Protein AF-A0A8H3WYE9-F1 (afdb_monomer_lite)

InterPro domains:
  IPR011009 Protein kinase-like domain superfamily [SSF56112] (72-132)

Secondary structure (DSSP, 8-state):
-HHHHHHHHHHHHHHHHHHHHHHHHHHHHHHHHHHHHHHHH---TT---B--GGGEEPPSS--EEEETTEEEEEEEETTEEEEEEE----TTHHHHHHHHHHHTTSTTSPPEEEEEEETTEEEEEEE------

Sequence (133 aa):
MDINNKSQNQEVDESLRNVEETFEKLGNRLDLVVQKVEITRHSDKGLLLQIKRNELNEPVKQDYHGSIHYPVTKKIYKGSYIACRPTKKSKFIEEELAILRKLGQSPYILQFYGLSNVDNHEVMIFDWLKMEL

Organism: Gigaspora margarita (NCBI:txid4874)

Foldseek 3Di:
DPPVVVVVVVVVVVVVVVVVVVVVVVVVVVVVVVVVVVLVPPPVVPDQLEDEPVQWAADPDWDWDDDPVWTFTWTAHPRAIKTWTFDDPDPCVSVVVSVQCVQLVDPPDWHWRGWYQDPNTITTITHDDDPDD

Radius of gyration: 25.67 Å; chains: 1; bounding box: 73×28×67 Å

Structure (mmCIF, N/CA/C/O backbone):
data_AF-A0A8H3WYE9-F1
#
_entry.id   AF-A0A8H3WYE9-F1
#
loop_
_atom_site.group_PDB
_atom_site.id
_atom_site.type_symbol
_atom_site.label_atom_id
_atom_site.label_alt_id
_atom_site.label_comp_id
_atom_site.label_asym_id
_a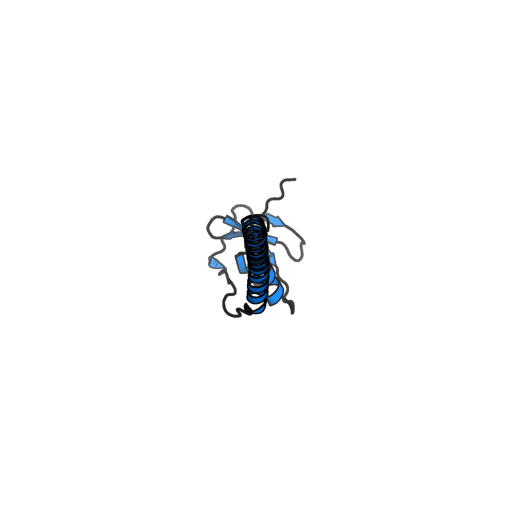tom_site.label_entity_id
_atom_site.label_seq_id
_atom_site.pdbx_PDB_ins_code
_atom_site.Cartn_x
_atom_site.Cartn_y
_atom_site.Cartn_z
_atom_site.occupancy
_atom_site.B_iso_or_equiv
_atom_site.auth_seq_id
_atom_site.auth_comp_id
_atom_site.auth_asym_id
_atom_site.auth_atom_id
_atom_site.pdbx_PDB_model_num
ATOM 1 N N . MET A 1 1 ? -56.491 8.612 44.613 1.00 53.09 1 MET A N 1
ATOM 2 C CA . MET A 1 1 ? -55.088 8.377 45.044 1.00 53.09 1 MET A CA 1
ATOM 3 C C . MET A 1 1 ? -54.144 8.308 43.832 1.00 53.09 1 MET A C 1
ATOM 5 O O . MET A 1 1 ? -53.005 7.886 43.956 1.00 53.09 1 MET A O 1
ATOM 9 N N . ASP A 1 2 ? -54.580 8.794 42.664 1.00 58.50 2 ASP A N 1
ATOM 10 C CA . ASP A 1 2 ? -54.048 8.360 41.361 1.00 58.50 2 ASP A CA 1
ATOM 11 C C . ASP A 1 2 ? -53.036 9.327 40.735 1.00 58.50 2 ASP A C 1
ATOM 13 O O . ASP A 1 2 ? -52.295 8.968 39.823 1.00 58.50 2 ASP A O 1
ATOM 17 N N . ILE A 1 3 ? -52.964 10.554 41.252 1.00 57.31 3 ILE A N 1
ATOM 18 C CA . ILE A 1 3 ? -52.062 11.599 40.747 1.00 57.31 3 ILE A CA 1
ATOM 19 C C . ILE A 1 3 ? -50.604 11.286 41.128 1.00 57.31 3 ILE A C 1
ATOM 21 O O . ILE A 1 3 ? -49.693 11.539 40.344 1.00 57.31 3 ILE A O 1
ATOM 25 N N . ASN A 1 4 ? -50.387 10.656 42.290 1.00 57.97 4 ASN A N 1
ATOM 26 C CA . ASN A 1 4 ? -49.051 10.340 42.799 1.00 57.97 4 ASN A CA 1
ATOM 27 C C . ASN A 1 4 ? -48.359 9.228 41.983 1.00 57.97 4 ASN A C 1
ATOM 29 O O . ASN A 1 4 ? -47.186 9.350 41.652 1.00 57.97 4 ASN A O 1
ATOM 33 N N . ASN A 1 5 ? -49.102 8.196 41.562 1.00 62.19 5 ASN A N 1
ATOM 34 C CA . ASN A 1 5 ? -48.564 7.107 40.731 1.00 62.19 5 ASN A CA 1
ATOM 35 C C . ASN A 1 5 ? -48.181 7.569 39.318 1.00 62.19 5 ASN A C 1
ATOM 37 O O . ASN A 1 5 ? -47.209 7.083 38.748 1.00 62.19 5 ASN A O 1
ATOM 41 N N . LYS A 1 6 ? -48.928 8.518 38.738 1.00 70.44 6 LYS A N 1
ATOM 42 C CA . LYS A 1 6 ? -48.640 9.023 37.388 1.00 70.44 6 LYS A CA 1
ATOM 43 C C . LYS A 1 6 ? -47.358 9.859 37.352 1.00 70.44 6 LYS A C 1
ATOM 45 O O . LYS A 1 6 ? -46.579 9.718 36.416 1.00 70.44 6 LYS A O 1
ATOM 50 N N . SER A 1 7 ? -47.135 10.672 38.386 1.00 70.88 7 SER A N 1
ATOM 51 C CA . SER A 1 7 ? -45.910 11.465 38.537 1.00 70.88 7 SER A CA 1
ATOM 52 C C . SER A 1 7 ? -44.681 10.576 38.735 1.00 70.88 7 SER A C 1
ATOM 54 O O . SER A 1 7 ? -43.663 10.800 38.092 1.00 70.88 7 SER A O 1
ATOM 56 N N . GLN A 1 8 ? -44.790 9.536 39.569 1.00 67.94 8 GLN A N 1
ATOM 57 C CA . GLN A 1 8 ? -43.682 8.605 39.809 1.00 67.94 8 GLN A CA 1
ATOM 58 C C . GLN A 1 8 ? -43.327 7.776 38.569 1.00 67.94 8 GLN A C 1
ATOM 60 O O . GLN A 1 8 ? -42.153 7.570 38.290 1.00 67.94 8 GLN A O 1
ATOM 65 N N . ASN A 1 9 ? -44.315 7.358 37.774 1.00 75.12 9 ASN A N 1
ATOM 66 C CA . ASN A 1 9 ? -44.042 6.642 36.525 1.00 75.12 9 ASN A CA 1
ATOM 67 C C . ASN A 1 9 ? -43.337 7.526 35.479 1.00 75.12 9 ASN A C 1
ATOM 69 O O . ASN A 1 9 ? -42.475 7.034 34.760 1.00 75.12 9 ASN A O 1
ATOM 73 N N . GLN A 1 10 ? -43.649 8.828 35.418 1.00 81.56 10 GLN A N 1
ATOM 74 C CA . GLN A 1 10 ? -42.932 9.756 34.532 1.00 81.56 10 GLN A CA 1
ATOM 75 C C . GLN A 1 10 ? -41.470 9.952 34.951 1.00 81.56 10 GLN A C 1
ATOM 77 O O . GLN A 1 10 ? -40.596 10.002 34.091 1.00 81.56 10 GLN A O 1
ATOM 82 N N . GLU A 1 11 ? -41.202 10.028 36.255 1.00 85.56 11 GLU A N 1
ATOM 83 C CA . GLU A 1 11 ? -39.843 10.155 36.796 1.00 85.56 11 GLU A CA 1
ATOM 84 C C . GLU A 1 11 ? -38.990 8.905 36.505 1.00 85.56 11 GLU A C 1
ATOM 86 O O . GLU A 1 11 ? -37.803 9.003 36.177 1.00 85.56 11 GLU A O 1
ATOM 91 N N . VAL A 1 12 ? -39.610 7.722 36.554 1.00 85.69 12 VAL A N 1
ATOM 92 C CA . VAL A 1 12 ? -38.974 6.451 36.178 1.00 85.69 12 VAL A CA 1
ATOM 93 C C . VAL A 1 12 ? -38.648 6.410 34.681 1.00 85.69 12 VAL A C 1
ATOM 95 O O . VAL A 1 12 ? -37.525 6.056 34.320 1.00 85.69 12 VAL A O 1
ATOM 98 N N . ASP A 1 13 ? -39.577 6.820 33.814 1.00 89.31 13 ASP A N 1
ATOM 99 C CA . ASP A 1 13 ? -39.361 6.847 32.359 1.00 89.31 13 ASP A CA 1
ATOM 100 C C . ASP A 1 13 ? -38.267 7.845 31.946 1.00 89.31 13 ASP A C 1
ATOM 102 O O . ASP A 1 13 ? -37.450 7.564 31.064 1.00 89.31 13 ASP A O 1
ATOM 106 N N . GLU A 1 14 ? -38.215 9.010 32.594 1.00 91.06 14 GLU A N 1
ATOM 107 C CA . GLU A 1 14 ? -37.163 10.003 32.364 1.00 91.06 14 GLU A CA 1
ATOM 108 C C . GLU A 1 14 ? -35.794 9.475 32.812 1.00 91.06 14 GLU A C 1
ATOM 110 O O . GLU A 1 14 ? -34.803 9.594 32.086 1.00 91.06 14 GLU A O 1
ATOM 115 N N . SER A 1 15 ? -35.748 8.810 33.969 1.00 90.94 15 SER A N 1
ATOM 116 C CA . SER A 1 15 ? -34.528 8.175 34.474 1.00 90.94 15 SER A CA 1
ATOM 117 C C . SER A 1 15 ? -34.011 7.088 33.528 1.00 90.94 15 SER A C 1
ATOM 119 O O . SER A 1 15 ? -32.809 7.029 33.266 1.00 90.94 15 SER A O 1
ATOM 121 N N . LEU A 1 16 ? -34.902 6.262 32.970 1.00 92.81 16 LEU A N 1
ATOM 122 C CA . LEU A 1 16 ? -34.550 5.228 31.991 1.00 92.81 16 LEU A CA 1
ATOM 123 C C . LEU A 1 16 ? -33.968 5.824 30.704 1.00 92.81 16 LEU A C 1
ATOM 125 O O . LEU A 1 16 ? -32.905 5.386 30.262 1.00 92.81 16 LEU A O 1
ATOM 129 N N . ARG A 1 17 ? -34.588 6.876 30.155 1.00 92.44 17 ARG A N 1
ATOM 130 C CA . ARG A 1 17 ? -34.062 7.578 28.969 1.00 92.44 17 ARG A CA 1
ATOM 131 C C . ARG A 1 17 ? -32.672 8.162 29.191 1.00 92.44 17 ARG A C 1
ATOM 133 O O . ARG A 1 17 ? -31.808 8.050 28.324 1.00 92.44 17 ARG A O 1
ATOM 140 N N . ASN A 1 18 ? -32.441 8.763 30.355 1.00 92.12 18 ASN A N 1
ATOM 141 C CA . ASN A 1 18 ? -31.139 9.338 30.692 1.00 92.12 18 ASN A CA 1
ATOM 142 C C . ASN A 1 18 ? -30.045 8.260 30.773 1.00 92.12 18 ASN A C 1
ATOM 144 O O . ASN A 1 18 ? -28.898 8.493 30.376 1.00 92.12 18 ASN A O 1
ATOM 148 N N . VAL A 1 19 ? -30.394 7.068 31.264 1.00 93.31 19 VAL A N 1
ATOM 149 C CA . VAL A 1 19 ? -29.488 5.915 31.308 1.00 93.31 19 VAL A CA 1
ATOM 150 C C . VAL A 1 19 ? -29.160 5.427 29.896 1.00 93.31 19 VAL A C 1
ATOM 152 O O . VAL A 1 19 ? -27.981 5.252 29.588 1.00 93.31 19 VAL A O 1
ATOM 155 N N . GLU A 1 20 ? -30.157 5.279 29.022 1.00 92.19 20 GLU A N 1
ATOM 156 C CA . GLU A 1 20 ? -29.959 4.890 27.617 1.00 92.19 20 GLU A CA 1
ATOM 157 C C . GLU A 1 20 ? -29.046 5.875 26.874 1.00 92.19 20 GLU A C 1
ATOM 159 O O . GLU A 1 20 ? -28.061 5.469 26.257 1.00 92.19 20 GLU A O 1
ATOM 164 N N . GLU A 1 21 ? -29.292 7.181 27.011 1.00 92.25 21 GLU A N 1
ATOM 165 C CA . GLU A 1 21 ? -28.456 8.211 26.385 1.00 92.25 21 GLU A CA 1
ATOM 166 C C . GLU A 1 21 ? -27.009 8.175 26.912 1.00 92.25 21 GLU A C 1
ATOM 168 O O . GLU A 1 21 ? -26.045 8.401 26.172 1.00 92.25 21 GLU A O 1
ATOM 173 N N . THR A 1 22 ? -26.837 7.858 28.198 1.00 90.12 22 THR A N 1
ATOM 174 C CA . THR A 1 22 ? -25.514 7.704 28.812 1.00 90.12 22 THR A CA 1
ATOM 175 C C . THR A 1 22 ? -24.786 6.473 28.275 1.00 90.12 22 THR A C 1
ATOM 177 O O . THR A 1 22 ? -23.591 6.564 27.983 1.00 90.12 22 THR A O 1
ATOM 180 N N . PHE A 1 23 ? -25.481 5.345 28.101 1.00 89.62 23 PHE A N 1
ATOM 181 C CA . PHE A 1 23 ? -24.909 4.134 27.508 1.00 89.62 23 PHE A CA 1
ATOM 182 C C . PHE A 1 23 ? -24.511 4.340 26.044 1.00 89.62 23 PHE A C 1
ATOM 184 O O . PHE A 1 23 ? -23.412 3.938 25.668 1.00 89.62 23 PHE A O 1
ATOM 191 N N . GLU A 1 24 ? -25.322 5.043 25.253 1.00 89.44 24 GLU A N 1
ATOM 192 C CA . GLU A 1 24 ? -24.989 5.406 23.869 1.00 89.44 24 GLU A CA 1
ATOM 193 C C . GLU A 1 24 ? -23.742 6.299 23.797 1.00 89.44 24 GLU A C 1
ATOM 195 O O . GLU A 1 24 ? -22.794 6.039 23.047 1.00 89.44 24 GLU A O 1
ATOM 200 N N . LYS A 1 25 ? -23.675 7.340 24.637 1.00 87.00 25 LYS A N 1
ATOM 201 C CA . LYS A 1 25 ? -22.479 8.195 24.735 1.00 87.00 25 LYS A CA 1
ATOM 202 C C . LYS A 1 25 ? -21.252 7.397 25.182 1.00 87.00 25 LYS A C 1
ATOM 204 O O . LYS A 1 25 ? -20.148 7.661 24.702 1.00 87.00 25 LYS A O 1
ATOM 209 N N . LEU A 1 26 ? -21.421 6.438 26.093 1.00 83.38 26 LEU A N 1
ATOM 210 C CA . LEU A 1 26 ? -20.336 5.587 26.572 1.00 83.38 26 LEU A CA 1
ATOM 211 C C . LEU A 1 26 ? -19.845 4.624 25.486 1.00 83.38 26 LEU A C 1
ATOM 213 O O . LEU A 1 26 ? -18.632 4.521 25.315 1.00 83.38 26 LEU A O 1
ATOM 217 N N . GLY A 1 27 ? -20.747 3.993 24.727 1.00 82.94 27 GLY A N 1
ATOM 218 C CA . GLY A 1 27 ? -20.415 3.114 23.600 1.00 82.94 27 GLY A CA 1
ATOM 219 C C . GLY A 1 27 ? -19.569 3.834 22.550 1.00 82.94 27 GLY A C 1
ATOM 220 O O . GLY A 1 27 ? -18.455 3.406 22.253 1.00 82.94 27 GLY A O 1
ATOM 221 N N . ASN A 1 28 ? -20.010 5.022 22.126 1.00 77.00 28 ASN A N 1
ATOM 222 C CA . ASN A 1 28 ? -19.266 5.862 21.181 1.00 77.00 28 ASN A CA 1
ATOM 223 C C . ASN A 1 28 ? -17.859 6.244 21.688 1.00 77.00 28 ASN A C 1
ATOM 225 O O . ASN A 1 28 ? -16.892 6.301 20.924 1.00 77.00 28 ASN A O 1
ATOM 229 N N . ARG A 1 29 ? -17.708 6.512 22.993 1.00 78.69 29 ARG A N 1
ATOM 230 C CA . ARG A 1 29 ? -16.390 6.791 23.591 1.00 78.69 29 ARG A CA 1
ATOM 231 C C . ARG A 1 29 ? -15.528 5.536 23.693 1.00 78.69 29 ARG A C 1
ATOM 233 O O . ARG A 1 29 ? -14.312 5.651 23.536 1.00 78.69 29 ARG A O 1
ATOM 240 N N . LEU A 1 30 ? -16.127 4.377 23.959 1.00 76.62 30 LEU A N 1
ATOM 241 C CA . LEU A 1 30 ? -15.425 3.099 24.021 1.00 76.62 30 LEU A CA 1
ATOM 242 C C . LEU A 1 30 ? -14.829 2.754 22.654 1.00 76.62 30 LEU A C 1
ATOM 244 O O . LEU A 1 30 ? -13.645 2.442 22.592 1.00 76.62 30 LEU A O 1
ATOM 248 N N . ASP A 1 31 ? -15.590 2.934 21.573 1.00 72.44 31 ASP A N 1
ATOM 249 C CA . ASP A 1 31 ? -15.116 2.721 20.200 1.00 72.44 31 ASP A CA 1
ATOM 250 C C . ASP A 1 31 ? -13.911 3.609 19.867 1.00 72.44 31 ASP A C 1
ATOM 252 O O . ASP A 1 31 ? -12.902 3.138 19.338 1.00 72.44 31 ASP A O 1
ATOM 256 N N . LEU A 1 32 ? -13.953 4.887 20.259 1.00 69.69 32 LEU A N 1
ATOM 257 C CA . LEU A 1 32 ? -12.822 5.805 20.087 1.00 69.69 32 LEU A CA 1
ATOM 258 C C . LEU A 1 32 ? -11.591 5.392 20.907 1.00 69.69 32 LEU A C 1
ATOM 260 O O . LEU A 1 32 ? -10.457 5.561 20.452 1.00 69.69 32 LEU A O 1
ATOM 264 N N . VAL A 1 33 ? -11.783 4.881 22.125 1.00 69.19 33 VAL A N 1
ATOM 265 C CA . VAL A 1 33 ? -10.683 4.396 22.971 1.00 69.19 33 VAL A CA 1
ATOM 266 C C . VAL A 1 33 ? -10.109 3.099 22.413 1.00 69.19 33 VAL A C 1
ATOM 268 O O . VAL A 1 33 ? -8.890 2.988 22.343 1.00 69.19 33 VAL A O 1
ATOM 271 N N . VAL A 1 34 ? -10.940 2.161 21.956 1.00 69.69 34 VAL A N 1
ATOM 272 C CA . VAL A 1 34 ? -10.504 0.923 21.293 1.00 69.69 34 VAL A CA 1
ATOM 273 C C . VAL A 1 34 ? -9.682 1.255 20.050 1.00 69.69 34 VAL A C 1
ATOM 275 O O . VAL A 1 34 ? -8.554 0.783 19.944 1.00 69.69 34 VAL A O 1
ATOM 278 N N . GLN A 1 35 ? -10.148 2.172 19.196 1.00 63.97 35 GLN A N 1
ATOM 279 C CA . GLN A 1 35 ? -9.382 2.639 18.034 1.00 63.97 35 GLN A CA 1
ATOM 280 C C . GLN A 1 35 ? -8.034 3.271 18.427 1.00 63.97 35 GLN A C 1
ATOM 282 O O . GLN A 1 35 ? -7.010 2.986 17.807 1.00 63.97 35 GLN A O 1
ATOM 287 N N . LYS A 1 36 ? -7.990 4.108 19.474 1.00 60.19 36 LYS A N 1
ATOM 288 C CA . LYS A 1 36 ? -6.733 4.698 19.986 1.00 60.19 36 LYS A CA 1
ATOM 289 C C . LYS A 1 36 ? -5.795 3.656 20.600 1.00 60.19 36 LYS A C 1
ATOM 291 O O . LYS A 1 36 ? -4.573 3.767 20.487 1.00 60.19 36 LYS A O 1
ATOM 296 N N . VAL A 1 37 ? -6.350 2.650 21.262 1.00 60.69 37 VAL A N 1
ATOM 297 C CA . VAL A 1 37 ? -5.592 1.561 21.876 1.00 60.69 37 VAL A CA 1
ATOM 298 C C . VAL A 1 37 ? -5.041 0.612 20.808 1.00 60.69 37 VAL A C 1
ATOM 300 O O . VAL A 1 37 ? -3.896 0.194 20.920 1.00 60.69 37 VAL A O 1
ATOM 303 N N . GLU A 1 38 ? -5.771 0.342 19.728 1.00 59.12 38 GLU A N 1
ATOM 304 C CA . GLU A 1 38 ? -5.241 -0.356 18.548 1.00 59.12 38 GLU A CA 1
ATOM 305 C C . GLU A 1 38 ? -4.067 0.409 17.916 1.00 59.12 38 GLU A C 1
ATOM 307 O O . GLU A 1 38 ? -3.035 -0.195 17.623 1.00 59.12 38 GLU A O 1
ATOM 312 N N . ILE A 1 39 ? -4.169 1.742 17.791 1.00 55.59 39 ILE A N 1
ATOM 313 C CA . ILE A 1 39 ? -3.071 2.593 17.291 1.00 55.59 39 ILE A CA 1
ATOM 314 C C . ILE A 1 39 ? -1.813 2.455 18.165 1.00 55.59 39 ILE A C 1
ATOM 316 O O . ILE A 1 39 ? -0.702 2.449 17.645 1.00 55.59 39 ILE A O 1
ATOM 320 N N . THR A 1 40 ? -1.970 2.329 19.487 1.00 53.34 40 THR A N 1
ATOM 321 C CA . THR A 1 40 ? -0.832 2.224 20.422 1.00 53.34 40 THR A CA 1
ATOM 322 C C . THR A 1 40 ? -0.314 0.799 20.619 1.00 53.34 40 THR A C 1
ATOM 324 O O . THR A 1 40 ? 0.847 0.628 20.987 1.00 53.34 40 THR A O 1
ATOM 327 N N . ARG A 1 41 ? -1.136 -0.231 20.371 1.00 52.84 41 ARG A N 1
ATOM 328 C CA . ARG A 1 41 ? -0.760 -1.645 20.548 1.00 52.84 41 ARG A CA 1
ATOM 329 C C . ARG A 1 41 ? -0.088 -2.258 19.326 1.00 52.84 41 ARG A C 1
ATOM 331 O O . ARG A 1 41 ? 0.737 -3.148 19.503 1.00 52.84 41 ARG A O 1
ATOM 338 N N . HIS A 1 42 ? -0.344 -1.755 18.120 1.00 51.62 42 HIS A N 1
ATOM 339 C CA . HIS A 1 42 ? 0.361 -2.215 16.924 1.00 51.62 42 HIS A CA 1
ATOM 340 C C . HIS A 1 42 ? 1.703 -1.485 16.729 1.00 51.62 42 HIS A C 1
ATOM 342 O O . HIS A 1 42 ? 1.969 -0.910 15.678 1.00 51.62 42 HIS A O 1
ATOM 348 N N . SER A 1 43 ? 2.624 -1.652 17.686 1.00 50.09 43 SER A N 1
ATOM 349 C CA . SER A 1 43 ? 4.022 -1.921 17.311 1.00 50.09 43 SER A CA 1
ATOM 350 C C . SER A 1 43 ? 4.087 -3.381 16.841 1.00 50.09 43 SER A C 1
ATOM 352 O O . SER A 1 43 ? 4.785 -4.221 17.407 1.00 50.09 43 SER A O 1
ATOM 354 N N . ASP A 1 44 ? 3.291 -3.717 15.821 1.00 50.12 44 ASP A N 1
ATOM 355 C CA . ASP A 1 44 ? 3.385 -4.994 15.127 1.00 50.12 44 ASP A CA 1
ATOM 356 C C . ASP A 1 44 ? 4.645 -4.925 14.278 1.00 50.12 44 ASP A C 1
ATOM 358 O O . ASP A 1 44 ? 4.615 -4.719 13.064 1.00 50.12 44 ASP A O 1
ATOM 362 N N . LYS A 1 45 ? 5.781 -5.153 14.932 1.00 49.22 45 LYS A N 1
ATOM 363 C CA . LYS A 1 45 ? 7.075 -5.379 14.283 1.00 49.22 45 LYS A CA 1
ATOM 364 C C . LYS A 1 45 ? 7.047 -6.567 13.301 1.00 49.22 45 LYS A C 1
ATOM 366 O O . LYS A 1 45 ? 8.052 -6.840 12.657 1.00 49.22 45 LYS A O 1
ATOM 371 N N . GLY A 1 46 ? 5.929 -7.295 13.194 1.00 47.56 46 GLY A N 1
ATOM 372 C CA . GLY A 1 46 ? 5.820 -8.585 12.512 1.00 47.56 46 GLY A CA 1
ATOM 373 C C . GLY A 1 46 ? 5.113 -8.612 11.153 1.00 47.56 46 GLY A C 1
ATOM 374 O O . GLY A 1 46 ? 5.143 -9.654 10.511 1.00 47.56 46 GLY A O 1
ATOM 375 N N . LEU A 1 47 ? 4.495 -7.528 10.675 1.00 50.97 47 LEU A N 1
ATOM 376 C CA . LEU A 1 47 ? 3.811 -7.527 9.368 1.00 50.97 47 LEU A CA 1
ATOM 377 C C . LEU A 1 47 ? 4.158 -6.272 8.565 1.00 50.97 47 LEU A C 1
ATOM 379 O O . LEU A 1 47 ? 3.291 -5.490 8.172 1.00 50.97 47 LEU A O 1
ATOM 383 N N . LEU A 1 48 ? 5.448 -6.073 8.298 1.00 59.38 48 LEU A N 1
ATOM 384 C CA . LEU A 1 48 ? 5.816 -5.304 7.116 1.00 59.38 48 LEU A CA 1
ATOM 385 C C . LEU A 1 48 ? 5.314 -6.104 5.911 1.00 59.38 48 LEU A C 1
ATOM 387 O O . LEU A 1 48 ? 5.805 -7.198 5.640 1.00 59.38 48 LEU A O 1
ATOM 391 N N . LEU A 1 49 ? 4.295 -5.582 5.225 1.00 77.19 49 LEU A N 1
ATOM 392 C CA . LEU A 1 49 ? 3.827 -6.101 3.940 1.00 77.19 49 LEU A CA 1
ATOM 393 C C . LEU A 1 49 ? 4.946 -5.876 2.919 1.00 77.19 49 LEU A C 1
ATOM 395 O O . LEU A 1 49 ? 4.984 -4.866 2.219 1.00 77.19 49 LEU A O 1
ATOM 399 N N . GLN A 1 50 ? 5.928 -6.773 2.923 1.00 88.00 50 GLN A N 1
ATOM 400 C CA . GLN A 1 50 ? 7.069 -6.713 2.033 1.00 88.00 50 GLN A CA 1
ATOM 401 C C . GLN A 1 50 ? 6.707 -7.436 0.742 1.00 88.00 50 GLN A C 1
ATOM 403 O O . GLN A 1 50 ? 6.646 -8.663 0.688 1.00 88.00 50 GLN A O 1
ATOM 408 N N . ILE A 1 51 ? 6.437 -6.650 -0.293 1.00 91.81 51 ILE A N 1
ATOM 409 C CA . ILE A 1 51 ? 6.142 -7.143 -1.632 1.00 91.81 51 ILE A CA 1
ATOM 410 C C . ILE A 1 51 ? 7.468 -7.525 -2.274 1.00 91.81 51 ILE A C 1
ATOM 412 O O . ILE A 1 51 ? 8.401 -6.711 -2.346 1.00 91.81 51 ILE A O 1
ATOM 416 N N . LYS A 1 52 ? 7.579 -8.766 -2.743 1.00 91.94 52 LYS A N 1
ATOM 417 C CA . LYS A 1 52 ? 8.804 -9.213 -3.399 1.00 91.94 52 LYS A CA 1
ATOM 418 C C . LYS A 1 52 ? 8.934 -8.520 -4.748 1.00 91.94 52 LYS A C 1
ATOM 420 O O . LYS A 1 52 ? 7.960 -8.317 -5.467 1.00 91.94 52 LYS A O 1
ATOM 425 N N . ARG A 1 53 ? 10.171 -8.207 -5.134 1.00 90.56 53 ARG A N 1
ATOM 426 C CA . ARG A 1 53 ? 10.473 -7.559 -6.419 1.00 90.56 53 ARG A CA 1
ATOM 427 C C . ARG A 1 53 ? 9.876 -8.309 -7.616 1.00 90.56 53 ARG A C 1
ATOM 429 O O . ARG A 1 53 ? 9.424 -7.677 -8.558 1.00 90.56 53 ARG A O 1
ATOM 436 N N . ASN A 1 54 ? 9.869 -9.641 -7.575 1.00 91.88 54 ASN A N 1
ATOM 437 C CA . ASN A 1 54 ? 9.341 -10.490 -8.647 1.00 91.88 54 ASN A CA 1
ATOM 438 C C . ASN A 1 54 ? 7.804 -10.508 -8.739 1.00 91.88 54 ASN A C 1
ATOM 440 O O . ASN A 1 54 ? 7.270 -11.059 -9.694 1.00 91.88 54 ASN A O 1
ATOM 444 N N . GLU A 1 55 ? 7.095 -9.916 -7.776 1.00 93.94 55 GLU A N 1
ATOM 445 C CA . GLU A 1 55 ? 5.647 -9.691 -7.857 1.00 93.94 55 GLU A CA 1
ATOM 446 C C . GLU A 1 55 ? 5.305 -8.393 -8.607 1.00 93.94 55 GLU A C 1
ATOM 448 O O . GLU A 1 55 ? 4.136 -8.144 -8.913 1.00 93.94 55 GLU A O 1
ATOM 453 N N . LEU A 1 56 ? 6.313 -7.561 -8.895 1.00 93.94 56 LEU A N 1
ATOM 454 C CA . LEU A 1 56 ? 6.170 -6.287 -9.584 1.00 93.94 56 LEU A CA 1
ATOM 455 C C . LEU A 1 56 ? 6.599 -6.438 -11.044 1.00 93.94 56 LEU A C 1
ATOM 457 O O . LEU A 1 56 ? 7.773 -6.650 -11.342 1.00 93.94 56 LEU A O 1
ATOM 461 N N . ASN A 1 57 ? 5.645 -6.295 -11.956 1.00 94.38 57 ASN A N 1
ATOM 462 C CA . ASN A 1 57 ? 5.888 -6.374 -13.391 1.00 94.38 57 ASN A CA 1
ATOM 463 C C . ASN A 1 57 ? 6.090 -4.980 -13.992 1.00 94.38 57 ASN A C 1
ATOM 465 O O . ASN A 1 57 ? 5.572 -3.982 -13.479 1.00 94.38 57 ASN A O 1
ATOM 469 N N . GLU A 1 58 ? 6.815 -4.918 -15.106 1.00 93.69 58 GLU A N 1
ATOM 470 C CA . GLU A 1 58 ? 6.979 -3.672 -15.852 1.00 93.69 58 GLU A CA 1
ATOM 471 C C . GLU A 1 58 ? 5.719 -3.342 -16.668 1.00 93.69 58 GLU A C 1
ATOM 473 O O . GLU A 1 58 ? 5.080 -4.241 -17.226 1.00 93.69 58 GLU A O 1
ATOM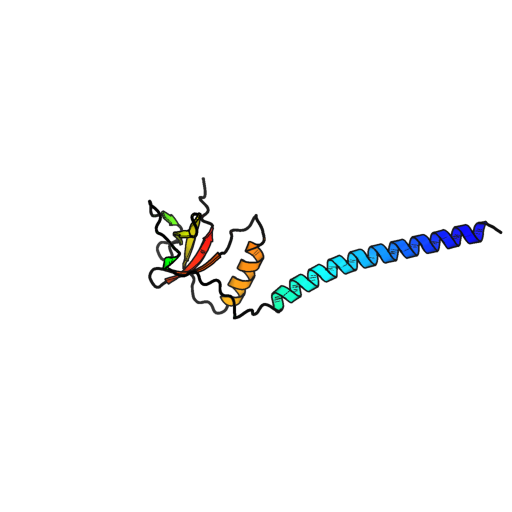 478 N N . PRO A 1 59 ? 5.340 -2.058 -16.766 1.00 91.88 59 PRO A N 1
ATOM 479 C CA . PRO A 1 59 ? 4.276 -1.630 -17.658 1.00 91.88 59 PRO A CA 1
ATOM 480 C C . PRO A 1 59 ? 4.753 -1.618 -19.120 1.00 91.88 59 PRO A C 1
ATOM 482 O O . PRO A 1 59 ? 5.935 -1.462 -19.405 1.00 91.88 59 PRO A O 1
ATOM 485 N N . VAL A 1 60 ? 3.812 -1.687 -20.069 1.00 88.81 60 VAL A N 1
ATOM 486 C CA . VAL A 1 60 ? 4.110 -1.588 -21.517 1.00 88.81 60 VAL A CA 1
ATOM 487 C C . VAL A 1 60 ? 4.757 -0.247 -21.884 1.00 88.81 60 VAL A C 1
ATOM 489 O O . VAL A 1 60 ? 5.608 -0.177 -22.765 1.00 88.81 60 VAL A O 1
ATOM 492 N N . LYS A 1 61 ? 4.341 0.831 -21.212 1.00 85.94 61 LYS A N 1
ATOM 493 C CA . LYS A 1 61 ? 4.944 2.159 -21.325 1.00 85.94 61 LYS A CA 1
ATOM 494 C C . LYS A 1 61 ? 5.400 2.595 -19.951 1.00 85.94 61 LYS A C 1
ATOM 496 O O . LYS A 1 61 ? 4.600 2.585 -19.011 1.00 85.94 61 LYS A O 1
ATOM 501 N N . GLN A 1 62 ? 6.663 2.980 -19.860 1.00 83.31 62 GLN A N 1
ATOM 502 C CA . GLN A 1 62 ? 7.209 3.498 -18.624 1.00 83.31 62 GLN A CA 1
ATOM 503 C C . GLN A 1 62 ? 6.729 4.925 -18.406 1.00 83.31 62 GLN A C 1
ATOM 505 O O . GLN A 1 62 ? 6.619 5.714 -19.343 1.00 83.31 62 GLN A O 1
ATOM 510 N N . ASP A 1 63 ? 6.388 5.206 -17.161 1.00 81.38 63 ASP A N 1
ATOM 511 C CA . ASP A 1 63 ? 5.806 6.464 -16.740 1.00 81.38 63 ASP A CA 1
ATOM 512 C C . ASP A 1 63 ? 6.452 6.839 -15.411 1.00 81.38 63 ASP A C 1
ATOM 514 O O . ASP A 1 63 ? 6.635 5.985 -14.529 1.00 81.38 63 ASP A O 1
ATOM 518 N N . TYR A 1 64 ? 6.849 8.099 -15.316 1.00 80.38 64 TYR A N 1
ATOM 519 C CA . TYR A 1 64 ? 7.630 8.632 -14.215 1.00 80.38 64 TYR A CA 1
ATOM 520 C C . TYR A 1 64 ? 6.975 9.923 -13.742 1.00 80.38 64 TYR A C 1
ATOM 522 O O . TYR A 1 64 ? 6.740 10.842 -14.527 1.00 80.38 64 TYR A O 1
ATOM 530 N N . HIS A 1 65 ? 6.728 10.012 -12.441 1.00 79.81 65 HIS A N 1
ATOM 531 C CA . HIS A 1 65 ? 6.242 11.230 -11.801 1.00 79.81 65 HIS A CA 1
ATOM 532 C C . HIS A 1 65 ? 7.239 11.738 -10.758 1.00 79.81 65 HIS A C 1
ATOM 534 O O . HIS A 1 65 ? 8.053 10.984 -10.226 1.00 79.81 65 HIS A O 1
ATOM 540 N N . GLY A 1 66 ? 7.143 13.022 -10.414 1.00 72.81 66 GLY A N 1
ATOM 541 C CA . GLY A 1 66 ? 7.911 13.618 -9.321 1.00 72.81 66 GLY A CA 1
ATOM 542 C C . GLY A 1 66 ? 9.303 14.118 -9.715 1.00 72.81 66 GLY A C 1
ATOM 543 O O . GLY A 1 66 ? 9.560 14.488 -10.857 1.00 72.81 66 GLY A O 1
ATOM 544 N N . SER A 1 67 ? 10.189 14.211 -8.721 1.00 76.88 67 SER A N 1
ATOM 545 C CA . SER A 1 67 ? 11.530 14.784 -8.881 1.00 76.88 67 SER A CA 1
ATOM 546 C C . SER A 1 67 ? 12.459 13.842 -9.644 1.00 76.88 67 SER A C 1
ATOM 548 O O . SER A 1 67 ? 12.458 12.641 -9.394 1.00 76.88 67 SER A O 1
ATOM 550 N N . ILE A 1 68 ? 13.345 14.405 -10.469 1.00 76.69 68 ILE A N 1
ATOM 551 C CA . ILE A 1 68 ? 14.409 13.672 -11.179 1.00 76.69 68 ILE A CA 1
ATOM 552 C C . ILE A 1 68 ? 15.282 12.850 -10.214 1.00 76.69 68 ILE A C 1
ATOM 554 O O . ILE A 1 68 ? 15.745 11.771 -10.567 1.00 76.69 68 ILE A O 1
ATOM 558 N N . HIS A 1 69 ? 15.490 13.330 -8.983 1.00 77.75 69 HIS A N 1
ATOM 559 C CA . HIS A 1 69 ? 16.324 12.637 -7.994 1.00 77.75 69 HIS A CA 1
ATOM 560 C C . HIS A 1 69 ? 15.605 11.499 -7.262 1.00 77.75 69 HIS A C 1
ATOM 562 O O . HIS A 1 69 ? 16.261 10.611 -6.725 1.00 77.75 69 HIS A O 1
ATOM 568 N N . TYR A 1 70 ? 14.271 11.530 -7.218 1.00 79.50 70 TYR A N 1
ATOM 569 C CA . TYR A 1 70 ? 13.449 10.539 -6.523 1.00 79.50 70 TYR A CA 1
ATOM 570 C C . TYR A 1 70 ? 12.175 10.268 -7.333 1.00 79.50 70 TYR A C 1
ATOM 572 O O . TYR A 1 70 ? 11.077 10.613 -6.878 1.00 79.50 70 TYR A O 1
ATOM 580 N N . PRO A 1 71 ? 12.308 9.707 -8.548 1.00 86.62 71 PRO A N 1
ATOM 581 C CA . PRO A 1 71 ? 11.167 9.512 -9.420 1.00 86.62 71 PRO A CA 1
ATOM 582 C C . PRO A 1 71 ? 10.242 8.449 -8.833 1.00 86.62 71 PRO A C 1
ATOM 584 O O . PRO A 1 71 ? 10.676 7.377 -8.408 1.00 86.62 71 PRO A O 1
ATOM 587 N N . VAL A 1 72 ? 8.948 8.744 -8.837 1.00 90.25 72 VAL A N 1
ATOM 588 C CA . VAL A 1 72 ? 7.903 7.754 -8.610 1.00 90.25 72 VAL A CA 1
ATOM 589 C C . VAL A 1 72 ? 7.763 6.957 -9.897 1.00 90.25 72 VAL A C 1
ATOM 591 O O . VAL A 1 72 ? 7.433 7.517 -10.943 1.00 90.25 72 VAL A O 1
ATOM 594 N N . THR A 1 73 ? 8.047 5.660 -9.825 1.00 91.00 73 THR A N 1
ATOM 595 C CA . THR A 1 73 ? 8.035 4.778 -10.998 1.00 91.00 73 THR A CA 1
ATOM 596 C C . THR A 1 73 ? 6.739 3.982 -11.058 1.00 91.00 73 THR A C 1
ATOM 598 O O . THR A 1 73 ? 6.215 3.542 -10.034 1.00 91.00 73 THR A O 1
ATOM 601 N N . LYS A 1 74 ? 6.202 3.800 -12.263 1.00 92.94 74 LYS A N 1
ATOM 602 C CA . LYS A 1 74 ? 5.010 2.982 -12.483 1.00 92.94 74 LYS A CA 1
ATOM 603 C C . LYS A 1 74 ? 5.362 1.506 -12.636 1.00 92.94 74 LYS A C 1
ATOM 605 O O . LYS A 1 74 ? 6.244 1.168 -13.424 1.00 92.94 74 LYS A O 1
ATOM 610 N N . LYS A 1 75 ? 4.621 0.630 -11.955 1.00 93.75 75 LYS A N 1
ATOM 611 C CA . LYS A 1 75 ? 4.706 -0.837 -12.102 1.00 93.75 75 LYS A CA 1
ATOM 612 C C . LYS A 1 75 ? 3.321 -1.485 -12.094 1.00 93.75 75 LYS A C 1
ATOM 614 O O . LYS A 1 75 ? 2.311 -0.794 -11.964 1.00 93.75 75 LYS A O 1
ATOM 619 N N . ILE A 1 76 ? 3.270 -2.804 -12.267 1.00 94.50 76 ILE A N 1
ATOM 620 C CA . ILE A 1 76 ? 2.047 -3.608 -12.188 1.00 94.50 76 ILE A CA 1
ATOM 621 C C . ILE A 1 76 ? 2.177 -4.615 -11.043 1.00 94.50 76 ILE A C 1
ATOM 623 O O . ILE A 1 76 ? 3.097 -5.431 -11.035 1.00 94.50 76 ILE A O 1
ATOM 627 N N . TYR A 1 77 ? 1.225 -4.601 -10.113 1.00 94.00 77 TYR A N 1
ATOM 628 C CA . TYR A 1 77 ? 1.122 -5.553 -9.005 1.00 94.00 77 TYR A CA 1
ATOM 629 C C . TYR A 1 77 ? -0.279 -6.164 -9.003 1.00 94.00 77 TYR A C 1
ATOM 631 O O . TYR A 1 77 ? -1.272 -5.441 -9.026 1.00 94.00 77 TYR A O 1
ATOM 639 N N . LYS A 1 78 ? -0.368 -7.501 -9.031 1.00 92.81 78 LYS A N 1
ATOM 640 C CA . LYS A 1 78 ? -1.644 -8.249 -9.078 1.00 92.81 78 LYS A CA 1
ATOM 641 C C . LYS A 1 78 ? -2.626 -7.758 -10.162 1.00 92.81 78 LYS A C 1
ATOM 643 O O . LYS A 1 78 ? -3.833 -7.764 -9.962 1.00 92.81 78 LYS A O 1
ATOM 648 N N . GLY A 1 79 ? -2.102 -7.340 -11.315 1.00 91.94 79 GLY A N 1
ATOM 649 C CA . GLY A 1 79 ? -2.897 -6.853 -12.450 1.00 91.94 79 GLY A CA 1
ATOM 650 C C . GLY A 1 79 ? -3.274 -5.368 -12.402 1.00 91.94 79 GLY A C 1
ATOM 651 O O . GLY A 1 79 ? -3.777 -4.854 -13.396 1.00 91.94 79 GLY A O 1
ATOM 652 N N . SER A 1 80 ? -2.973 -4.660 -11.312 1.00 91.94 80 SER A N 1
ATOM 653 C CA . SER A 1 80 ? -3.251 -3.227 -11.159 1.00 91.94 80 SER A CA 1
ATOM 654 C C . SER A 1 80 ? -1.991 -2.385 -11.326 1.00 91.94 80 SER A C 1
ATOM 656 O O . SER A 1 80 ? -0.898 -2.798 -10.932 1.00 91.94 80 SER A O 1
ATOM 658 N N . TYR A 1 81 ? -2.136 -1.182 -11.886 1.00 93.56 81 TYR A N 1
ATOM 659 C CA . TYR A 1 81 ? -1.046 -0.209 -11.916 1.00 93.56 81 TYR A CA 1
ATOM 660 C C . TYR A 1 81 ? -0.793 0.358 -10.520 1.00 93.56 81 TYR A C 1
ATOM 662 O O . TYR A 1 81 ? -1.723 0.767 -9.828 1.00 93.56 81 TYR A O 1
ATOM 670 N N . ILE A 1 82 ? 0.480 0.435 -10.151 1.00 93.62 82 ILE A N 1
ATOM 671 C CA . ILE A 1 82 ? 0.944 0.942 -8.862 1.00 93.62 82 ILE A CA 1
ATOM 672 C C . ILE A 1 82 ? 2.035 1.999 -9.036 1.00 93.62 82 ILE A C 1
ATOM 674 O O . ILE A 1 82 ? 2.754 2.025 -10.040 1.00 93.62 82 ILE A O 1
ATOM 678 N N . ALA A 1 83 ? 2.165 2.849 -8.025 1.00 93.44 83 ALA A N 1
ATOM 679 C CA . ALA A 1 83 ? 3.236 3.817 -7.869 1.00 93.44 83 ALA A CA 1
ATOM 680 C C . ALA A 1 83 ? 4.294 3.284 -6.891 1.00 93.44 83 ALA A C 1
ATOM 682 O O . ALA A 1 83 ? 3.996 2.994 -5.733 1.00 93.44 83 ALA A O 1
ATOM 683 N N . CYS A 1 84 ? 5.541 3.193 -7.345 1.00 93.19 84 CYS A N 1
ATOM 684 C CA . CYS A 1 84 ? 6.709 2.900 -6.523 1.00 93.19 84 CYS A CA 1
ATOM 685 C C . CYS A 1 84 ? 7.401 4.219 -6.162 1.00 93.19 84 CYS A C 1
ATOM 687 O O . CYS A 1 84 ? 8.160 4.774 -6.961 1.00 93.19 84 CYS A O 1
ATOM 689 N N . ARG A 1 85 ? 7.128 4.734 -4.961 1.00 91.25 85 ARG A N 1
ATOM 690 C CA . ARG A 1 85 ? 7.724 5.971 -4.444 1.00 91.25 85 ARG A CA 1
ATOM 691 C C . ARG A 1 85 ? 8.990 5.641 -3.644 1.00 91.25 85 ARG A C 1
ATOM 693 O O . ARG A 1 85 ? 8.880 4.914 -2.658 1.00 91.25 85 ARG A O 1
ATOM 700 N N . PRO A 1 86 ? 10.167 6.190 -3.994 1.00 89.88 86 PRO A N 1
ATOM 701 C CA . PRO A 1 86 ? 11.375 6.021 -3.190 1.00 89.88 86 PRO A CA 1
ATOM 702 C C . PRO A 1 86 ? 11.154 6.501 -1.756 1.00 89.88 86 PRO A C 1
ATOM 704 O O . PRO A 1 86 ? 10.627 7.598 -1.540 1.00 89.88 86 PRO A O 1
ATOM 707 N N . THR A 1 87 ? 11.567 5.693 -0.781 1.00 85.50 87 THR A N 1
ATOM 708 C CA . THR A 1 87 ? 11.561 6.097 0.626 1.00 85.50 87 THR A CA 1
ATOM 709 C C . THR A 1 87 ? 12.973 6.403 1.109 1.00 85.50 87 THR A C 1
ATOM 711 O O . THR A 1 87 ? 13.962 5.824 0.655 1.00 85.50 87 THR A O 1
ATOM 714 N N . LYS A 1 88 ? 13.073 7.362 2.028 1.00 79.38 88 LYS A N 1
ATOM 715 C CA . LYS A 1 88 ? 14.311 7.646 2.750 1.00 79.38 88 LYS A CA 1
ATOM 716 C C . LYS A 1 88 ? 14.214 6.945 4.092 1.00 79.38 88 LYS A C 1
ATOM 718 O O . LYS A 1 88 ? 13.192 7.051 4.763 1.00 79.38 88 LYS A O 1
ATOM 723 N N . LYS A 1 89 ? 15.298 6.297 4.516 1.00 73.69 89 LYS A N 1
ATOM 724 C CA . LYS A 1 89 ? 15.400 5.768 5.878 1.00 73.69 89 LYS A CA 1
ATOM 725 C C . LYS A 1 89 ? 15.309 6.934 6.860 1.00 73.69 89 LYS A C 1
ATOM 727 O O . LYS A 1 89 ? 16.266 7.688 7.026 1.00 73.69 89 LYS A O 1
ATOM 732 N N . SER A 1 90 ? 14.137 7.112 7.452 1.00 79.56 90 SER A N 1
ATOM 733 C CA . SER A 1 90 ? 13.888 8.090 8.502 1.00 79.56 90 SER A CA 1
ATOM 734 C C . SER A 1 90 ? 13.843 7.365 9.846 1.00 79.56 90 SER A C 1
ATOM 736 O O . SER A 1 90 ? 13.578 6.165 9.909 1.00 79.56 90 SER A O 1
ATOM 738 N N . LYS A 1 91 ? 14.094 8.093 10.938 1.00 81.19 91 LYS A N 1
ATOM 739 C CA . LYS A 1 91 ? 13.916 7.546 12.293 1.00 81.19 91 LYS A CA 1
ATOM 740 C C . LYS A 1 91 ? 12.449 7.249 12.622 1.00 81.19 91 LYS A C 1
ATOM 742 O O . LYS A 1 91 ? 12.208 6.569 13.604 1.00 81.19 91 LYS A O 1
ATOM 747 N N . PHE A 1 92 ? 11.522 7.764 11.812 1.00 80.75 92 PHE A N 1
ATOM 748 C CA . PHE A 1 92 ? 10.079 7.711 12.033 1.00 80.75 92 PHE A CA 1
ATOM 749 C C . PHE A 1 92 ? 9.353 6.843 10.994 1.00 80.75 92 PHE A C 1
ATOM 751 O O . PHE A 1 92 ? 8.165 7.024 10.731 1.00 80.75 92 PHE A O 1
ATOM 758 N N . ILE A 1 93 ? 10.090 5.964 10.305 1.00 83.38 93 ILE A N 1
ATOM 759 C CA . ILE A 1 93 ? 9.538 5.171 9.205 1.00 83.38 93 ILE A CA 1
ATOM 760 C C . ILE A 1 93 ? 8.466 4.198 9.705 1.00 83.38 93 ILE A C 1
ATOM 762 O O . ILE A 1 93 ? 7.485 3.963 9.011 1.00 83.38 93 ILE A O 1
ATOM 766 N N . GLU A 1 94 ? 8.610 3.662 10.917 1.00 82.00 94 GLU A N 1
ATOM 767 C CA . GLU A 1 94 ? 7.629 2.741 11.498 1.00 82.00 94 GLU A CA 1
ATOM 768 C C . GLU A 1 94 ? 6.303 3.457 11.793 1.00 82.00 94 GLU A C 1
ATOM 770 O O . GLU A 1 94 ? 5.233 2.950 11.452 1.00 82.00 94 GLU A O 1
ATOM 775 N N . GLU A 1 95 ? 6.368 4.668 12.348 1.00 84.56 95 GLU A N 1
ATOM 776 C CA . GLU A 1 95 ? 5.211 5.515 12.630 1.00 84.56 95 GLU A CA 1
ATOM 777 C C . GLU A 1 95 ? 4.515 5.963 11.342 1.00 84.56 95 GLU A C 1
ATOM 779 O O . GLU A 1 95 ? 3.287 5.911 11.252 1.00 84.56 95 GLU A O 1
ATOM 784 N N . GLU A 1 96 ? 5.287 6.348 10.320 1.00 86.62 96 GLU A N 1
ATOM 785 C CA . GLU A 1 96 ? 4.751 6.691 8.999 1.00 86.62 96 GLU A CA 1
ATOM 786 C C . GLU A 1 96 ? 3.973 5.508 8.404 1.00 86.62 96 GLU A C 1
ATOM 788 O O . GLU A 1 96 ? 2.831 5.668 7.968 1.00 86.62 96 GLU A O 1
ATOM 793 N N . LEU A 1 97 ? 4.541 4.300 8.451 1.00 86.44 97 LEU A N 1
ATOM 794 C CA . LEU A 1 97 ? 3.891 3.091 7.941 1.00 86.44 97 LEU A CA 1
ATOM 795 C C . LEU A 1 97 ? 2.630 2.724 8.731 1.00 86.44 97 LEU A C 1
ATOM 797 O O . LEU A 1 97 ? 1.638 2.304 8.130 1.00 86.44 97 LEU A O 1
ATOM 801 N N . ALA A 1 98 ? 2.638 2.893 10.055 1.00 84.00 98 ALA A N 1
ATOM 802 C CA . ALA A 1 98 ? 1.466 2.650 10.893 1.00 84.00 98 ALA A CA 1
ATOM 803 C C . ALA A 1 98 ? 0.306 3.589 10.521 1.00 84.00 98 ALA A C 1
ATOM 805 O O . ALA A 1 98 ? -0.830 3.137 10.340 1.00 84.00 98 ALA A O 1
ATOM 806 N N . ILE A 1 99 ? 0.604 4.877 10.326 1.00 85.88 99 ILE A N 1
ATOM 807 C CA . ILE A 1 99 ? -0.379 5.873 9.887 1.00 85.88 99 ILE A CA 1
ATOM 808 C C . ILE A 1 99 ? -0.909 5.515 8.494 1.00 85.88 99 ILE A C 1
ATOM 810 O O . ILE A 1 99 ? -2.123 5.429 8.311 1.00 85.88 99 ILE A O 1
ATOM 814 N N . LEU A 1 100 ? -0.028 5.243 7.527 1.00 88.38 100 LEU A N 1
ATOM 815 C CA . LEU A 1 100 ? -0.420 4.901 6.154 1.00 88.38 100 LEU A CA 1
ATOM 816 C C . LEU A 1 100 ? -1.333 3.671 6.092 1.00 88.38 100 LEU A C 1
ATOM 818 O O . LEU A 1 100 ? -2.325 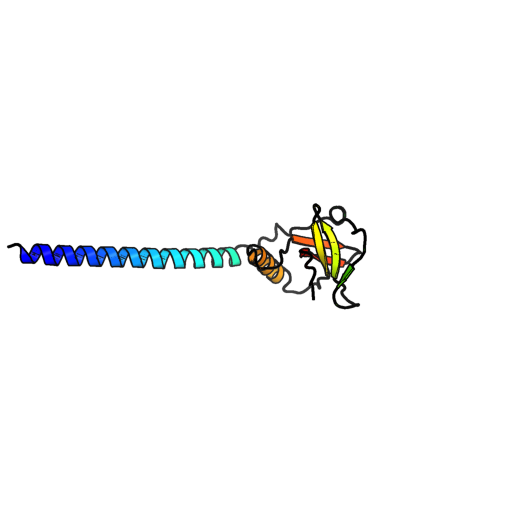3.680 5.364 1.00 88.38 100 LEU A O 1
ATOM 822 N N . ARG A 1 101 ? -1.052 2.632 6.887 1.00 84.06 101 ARG A N 1
ATOM 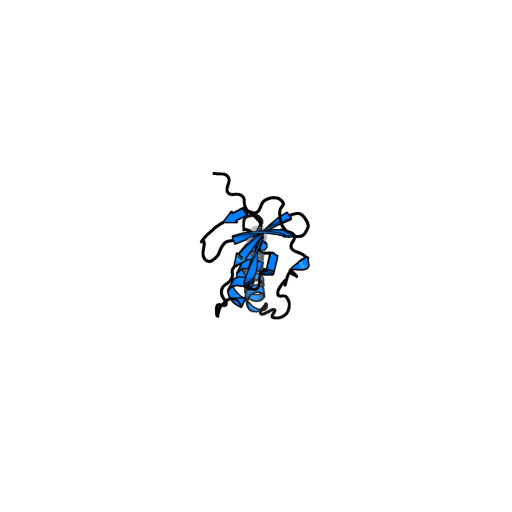823 C CA . ARG A 1 101 ? -1.909 1.436 6.972 1.00 84.06 101 ARG A CA 1
ATOM 824 C C . ARG A 1 101 ? -3.307 1.759 7.479 1.00 84.06 101 ARG A C 1
ATOM 826 O O . ARG A 1 101 ? -4.276 1.198 6.972 1.00 84.06 101 ARG A O 1
ATOM 833 N N . LYS A 1 102 ? -3.420 2.640 8.476 1.00 82.38 102 LYS A N 1
ATOM 834 C CA . LYS A 1 102 ? -4.722 3.025 9.024 1.00 82.38 102 LYS A CA 1
ATOM 835 C C . LYS A 1 102 ? -5.501 3.886 8.035 1.00 82.38 102 LYS A C 1
ATOM 837 O O . LYS A 1 102 ? -6.681 3.638 7.813 1.00 82.38 102 LYS A O 1
ATOM 842 N N . LEU A 1 103 ? -4.831 4.852 7.410 1.00 85.19 103 LEU A N 1
ATOM 843 C CA . LEU A 1 103 ? -5.440 5.718 6.403 1.00 85.19 103 LEU A CA 1
ATOM 844 C C . LEU A 1 103 ? -5.901 4.935 5.166 1.00 85.19 103 LEU A C 1
ATOM 846 O O . LEU A 1 103 ? -6.965 5.234 4.634 1.00 85.19 103 LEU A O 1
ATOM 850 N N . GLY A 1 104 ? -5.174 3.884 4.773 1.00 83.44 104 GLY A N 1
ATOM 851 C CA . GLY A 1 104 ? -5.567 2.978 3.690 1.00 83.44 104 GLY A CA 1
ATOM 852 C C . GLY A 1 104 ? -6.843 2.1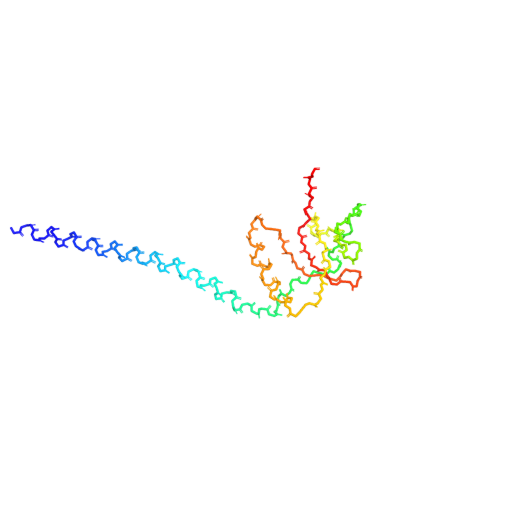64 3.952 1.00 83.44 104 GLY A C 1
ATOM 853 O O . GLY A 1 104 ? -7.270 1.427 3.080 1.00 83.44 104 GLY A O 1
ATOM 854 N N . GLN A 1 105 ? -7.476 2.263 5.126 1.00 80.50 105 GLN A N 1
ATOM 855 C CA . GLN A 1 105 ? -8.822 1.706 5.342 1.00 80.50 105 GLN A CA 1
ATOM 856 C C . GLN A 1 105 ? -9.924 2.605 4.755 1.00 80.50 105 GLN A C 1
ATOM 858 O O . GLN A 1 105 ? -11.069 2.174 4.624 1.00 80.50 105 GLN A O 1
ATOM 863 N N . SER A 1 106 ? -9.599 3.859 4.429 1.00 84.12 106 SER A N 1
ATOM 864 C CA . SER A 1 106 ? -10.535 4.807 3.834 1.00 84.12 106 SER A CA 1
ATOM 865 C C . SER A 1 106 ? -10.557 4.663 2.311 1.00 84.12 106 SER A C 1
ATOM 867 O O . SER A 1 106 ? -9.500 4.772 1.691 1.00 84.12 106 SER A O 1
ATOM 869 N N . PRO A 1 107 ? -11.738 4.543 1.677 1.00 83.56 107 PRO A N 1
ATOM 870 C CA . PRO A 1 107 ? -11.846 4.492 0.217 1.00 83.56 107 PRO A CA 1
ATOM 871 C C . PRO A 1 107 ? -11.484 5.823 -0.466 1.00 83.56 107 PRO A C 1
ATOM 873 O O . PRO A 1 107 ? -11.370 5.877 -1.685 1.00 83.56 107 PRO A O 1
ATOM 876 N N . TYR A 1 108 ? -11.326 6.904 0.306 1.00 86.94 108 TYR A N 1
ATOM 877 C CA . TYR A 1 108 ? -11.001 8.240 -0.200 1.00 86.94 108 TYR A CA 1
ATOM 878 C C . TYR A 1 108 ? -9.514 8.588 -0.092 1.00 86.94 108 TYR A C 1
ATOM 880 O O . TYR A 1 108 ? -9.111 9.679 -0.494 1.00 86.94 108 TYR A O 1
ATOM 888 N N . ILE A 1 109 ? -8.700 7.705 0.491 1.00 86.69 109 ILE A N 1
ATOM 889 C CA . ILE A 1 109 ? -7.261 7.914 0.638 1.00 86.69 109 ILE A CA 1
ATOM 890 C C . ILE A 1 109 ? -6.532 6.925 -0.259 1.00 86.69 109 ILE A C 1
ATOM 892 O O . ILE A 1 109 ? -6.945 5.781 -0.411 1.00 86.69 109 ILE A O 1
ATOM 896 N N . LEU A 1 110 ? -5.426 7.381 -0.844 1.00 87.75 110 LEU A N 1
ATOM 897 C CA . LEU A 1 110 ? -4.554 6.550 -1.659 1.00 87.75 110 LEU A CA 1
ATOM 898 C C . LEU A 1 110 ? -4.141 5.279 -0.903 1.00 87.75 110 LEU A C 1
ATOM 900 O O . LEU A 1 110 ? -3.524 5.368 0.164 1.00 87.75 110 LEU A O 1
ATOM 904 N N . GLN A 1 111 ? -4.434 4.108 -1.472 1.00 90.00 111 GLN A N 1
ATOM 905 C CA . GLN A 1 111 ? -4.103 2.839 -0.839 1.00 90.00 111 GLN A CA 1
ATOM 906 C C . GLN A 1 111 ? -2.588 2.673 -0.742 1.00 90.00 111 GLN A C 1
ATOM 908 O O . GLN A 1 111 ? -1.876 2.730 -1.745 1.00 90.00 111 GLN A O 1
ATOM 913 N N . PHE A 1 112 ? -2.101 2.403 0.468 1.00 91.62 112 PHE A N 1
ATOM 914 C CA . PHE A 1 112 ? -0.755 1.891 0.697 1.00 91.62 112 PHE A CA 1
ATOM 915 C C . PHE A 1 112 ? -0.788 0.360 0.704 1.00 91.62 112 PHE A C 1
ATOM 917 O O . PHE A 1 112 ? -1.556 -0.247 1.455 1.00 91.62 112 PHE A O 1
ATOM 924 N N . TYR A 1 113 ? 0.050 -0.265 -0.122 1.00 90.81 113 TYR A N 1
ATOM 925 C CA . TYR A 1 113 ? 0.128 -1.723 -0.241 1.00 90.81 113 TYR A CA 1
ATOM 926 C C . TYR A 1 113 ? 1.269 -2.332 0.567 1.00 90.81 113 TYR A C 1
ATOM 928 O O . TYR A 1 113 ? 1.158 -3.477 1.005 1.00 90.81 113 TYR A O 1
ATOM 936 N N . GLY A 1 114 ? 2.372 -1.602 0.742 1.00 91.56 114 GLY A N 1
ATOM 937 C CA . GLY A 1 114 ? 3.551 -2.142 1.404 1.00 91.56 114 GLY A CA 1
ATOM 938 C C . GLY A 1 114 ? 4.869 -1.563 0.910 1.00 91.56 114 GLY A C 1
ATOM 939 O O . GLY A 1 114 ? 4.914 -0.555 0.204 1.00 91.56 114 GLY A O 1
ATOM 940 N N . LEU A 1 115 ? 5.953 -2.229 1.294 1.00 92.31 115 LEU A N 1
ATOM 941 C CA . LEU A 1 115 ? 7.317 -1.887 0.900 1.00 92.31 115 LEU A CA 1
ATOM 942 C C . LEU A 1 115 ? 7.862 -2.903 -0.097 1.00 92.31 115 LEU A C 1
ATOM 944 O O . LEU A 1 115 ? 7.515 -4.081 -0.050 1.00 92.31 115 LEU A O 1
ATOM 948 N N . SER A 1 116 ? 8.770 -2.469 -0.961 1.00 93.12 116 SER A N 1
ATOM 949 C CA . SER A 1 116 ? 9.540 -3.362 -1.824 1.00 93.12 116 SER A CA 1
ATOM 950 C C . SER A 1 116 ? 10.958 -2.839 -2.030 1.00 93.12 116 SER A C 1
ATOM 952 O O . SER A 1 116 ? 11.280 -1.707 -1.669 1.00 93.12 116 SER A O 1
ATOM 954 N N . ASN A 1 117 ? 11.806 -3.671 -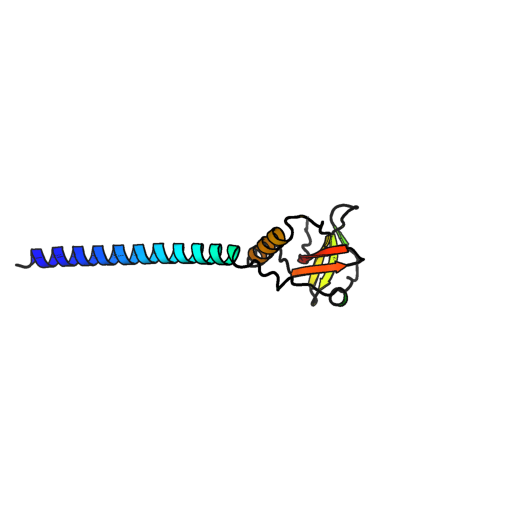2.628 1.00 90.88 117 ASN A N 1
ATOM 955 C CA . ASN A 1 117 ? 13.107 -3.259 -3.132 1.00 90.88 117 ASN A CA 1
ATOM 956 C C . ASN A 1 117 ? 13.086 -3.324 -4.663 1.00 90.88 117 ASN A C 1
ATOM 958 O O . ASN A 1 117 ? 12.989 -4.404 -5.251 1.00 90.88 117 ASN A O 1
ATOM 962 N N . VAL A 1 118 ? 13.165 -2.159 -5.298 1.00 86.25 118 VAL A N 1
ATOM 963 C CA . VAL A 1 118 ? 13.167 -1.989 -6.751 1.00 86.25 118 VAL A CA 1
ATOM 964 C C . VAL A 1 118 ? 14.458 -1.283 -7.129 1.00 86.25 118 VAL A C 1
ATOM 966 O O . VAL A 1 118 ? 14.757 -0.221 -6.599 1.00 86.25 118 VAL A O 1
ATOM 969 N N . ASP A 1 119 ? 15.236 -1.879 -8.032 1.00 80.88 119 ASP A N 1
ATOM 970 C CA . ASP A 1 119 ? 16.490 -1.300 -8.538 1.00 80.88 119 ASP A CA 1
ATOM 971 C C . ASP A 1 119 ? 17.451 -0.852 -7.428 1.00 80.88 119 ASP A C 1
ATOM 973 O O . ASP A 1 119 ? 18.064 0.207 -7.506 1.00 80.88 119 ASP A O 1
ATOM 977 N N . ASN A 1 120 ? 17.564 -1.669 -6.375 1.00 83.31 120 ASN A N 1
ATOM 978 C CA . ASN A 1 120 ? 18.361 -1.427 -5.167 1.00 83.31 120 ASN A CA 1
ATOM 979 C C . ASN A 1 120 ? 17.890 -0.246 -4.304 1.00 83.31 120 ASN A C 1
ATOM 981 O O . ASN A 1 120 ? 18.587 0.148 -3.368 1.00 83.31 120 ASN A O 1
ATOM 985 N N . HIS A 1 121 ? 16.695 0.275 -4.564 1.00 86.00 121 HIS A N 1
ATOM 986 C CA . HIS A 1 121 ? 16.059 1.312 -3.768 1.00 86.00 121 HIS A CA 1
ATOM 987 C C . HIS A 1 121 ? 14.874 0.731 -3.001 1.00 86.00 121 HIS A C 1
ATOM 989 O O . HIS A 1 121 ? 14.063 -0.030 -3.532 1.00 86.00 121 HIS A O 1
ATOM 995 N N . GLU A 1 122 ? 14.764 1.109 -1.732 1.00 90.25 122 GLU A N 1
ATOM 996 C CA . GLU A 1 122 ? 13.564 0.840 -0.953 1.00 90.25 122 GLU A CA 1
ATOM 997 C C . GLU A 1 122 ? 12.450 1.773 -1.433 1.00 90.25 122 GLU A C 1
ATOM 999 O O . GLU A 1 122 ? 12.627 2.994 -1.525 1.00 90.25 122 GLU A O 1
ATOM 1004 N N . VAL A 1 123 ? 11.307 1.188 -1.774 1.00 91.88 123 VAL A N 1
ATOM 1005 C CA . VAL A 1 123 ? 10.154 1.914 -2.300 1.00 91.88 123 VAL A CA 1
ATOM 1006 C C . VAL A 1 123 ? 8.909 1.577 -1.496 1.00 91.88 123 VAL A C 1
ATOM 1008 O O . VAL A 1 123 ? 8.689 0.432 -1.101 1.00 91.88 123 VAL A O 1
ATOM 1011 N N . MET A 1 124 ? 8.073 2.586 -1.289 1.00 92.75 124 MET A N 1
ATOM 1012 C CA . MET A 1 124 ? 6.693 2.417 -0.860 1.00 92.75 124 MET A CA 1
ATOM 1013 C C . MET A 1 124 ? 5.806 2.196 -2.081 1.00 92.75 124 MET A C 1
ATOM 1015 O O . MET A 1 124 ? 5.979 2.851 -3.113 1.00 92.75 124 MET A O 1
ATOM 1019 N N . ILE A 1 125 ? 4.853 1.281 -1.947 1.00 93.69 125 ILE A N 1
ATOM 1020 C CA . ILE A 1 125 ? 3.930 0.890 -3.004 1.00 93.69 125 ILE A CA 1
ATOM 1021 C C . ILE A 1 125 ? 2.553 1.474 -2.713 1.00 93.69 125 ILE A C 1
ATOM 1023 O O . ILE A 1 125 ? 1.960 1.185 -1.672 1.00 93.69 125 ILE A O 1
ATOM 1027 N N . PHE A 1 126 ? 2.045 2.258 -3.657 1.00 93.25 126 PHE A N 1
ATOM 1028 C CA . PHE A 1 126 ? 0.723 2.870 -3.596 1.00 93.25 126 PHE A CA 1
ATOM 1029 C C . PHE A 1 126 ? -0.087 2.589 -4.858 1.00 93.25 126 PHE A C 1
ATOM 1031 O O . PHE A 1 126 ? 0.468 2.155 -5.870 1.00 93.25 126 PHE A O 1
ATOM 1038 N N . ASP A 1 127 ? -1.381 2.891 -4.820 1.00 92.12 127 ASP A N 1
ATOM 1039 C CA . ASP A 1 127 ? -2.181 3.005 -6.039 1.00 92.12 127 ASP A CA 1
ATOM 1040 C C . ASP A 1 127 ? -1.545 3.973 -7.039 1.00 92.12 127 ASP A C 1
ATOM 1042 O O . ASP A 1 127 ? -0.981 5.012 -6.682 1.00 92.12 127 ASP A O 1
ATOM 1046 N N . TRP A 1 128 ? -1.648 3.636 -8.324 1.00 91.00 128 TRP A N 1
ATOM 1047 C CA . TRP A 1 128 ? -1.324 4.581 -9.380 1.00 91.00 128 TRP A CA 1
ATOM 1048 C C . TRP A 1 128 ? -2.520 5.495 -9.646 1.00 91.00 128 TRP A C 1
ATOM 1050 O O . TRP A 1 128 ? -3.490 5.082 -10.282 1.00 91.00 128 TRP A O 1
ATOM 1060 N N . LEU A 1 129 ? -2.429 6.759 -9.237 1.00 82.12 129 LEU A N 1
ATOM 1061 C CA . LEU A 1 129 ? -3.369 7.783 -9.686 1.00 82.12 129 LEU A CA 1
ATOM 1062 C C . LEU A 1 129 ? -2.857 8.414 -10.976 1.00 82.12 129 LEU A C 1
ATOM 1064 O O . LEU A 1 129 ? -1.780 9.006 -11.010 1.00 82.12 129 LEU A O 1
ATOM 1068 N N . LYS A 1 130 ? -3.656 8.329 -12.039 1.00 68.06 130 LYS A N 1
ATOM 1069 C CA . LYS A 1 130 ? -3.529 9.278 -13.144 1.00 68.06 130 LYS A CA 1
ATOM 1070 C C . LYS A 1 130 ? -4.170 10.579 -12.670 1.00 68.06 130 LYS A C 1
ATOM 1072 O O . LYS A 1 130 ? -5.369 10.595 -12.416 1.00 68.06 130 LYS A O 1
ATOM 1077 N N . MET A 1 131 ? -3.392 11.648 -12.531 1.00 50.97 131 MET A N 1
ATOM 1078 C CA . MET A 1 131 ? -3.995 12.979 -12.534 1.00 50.97 131 MET A CA 1
ATOM 1079 C C . MET A 1 131 ? -4.411 13.258 -13.979 1.00 50.97 131 MET A C 1
ATOM 1081 O O . MET A 1 131 ? -3.551 13.459 -14.832 1.00 50.97 131 MET A O 1
ATOM 1085 N N . GLU A 1 132 ? -5.707 13.186 -14.271 1.00 39.22 132 GLU A N 1
ATOM 1086 C CA . GLU A 1 132 ? -6.254 13.838 -15.460 1.00 39.22 132 GLU A CA 1
ATOM 1087 C C . GLU A 1 132 ? -6.393 15.326 -15.117 1.00 39.22 132 GLU A C 1
ATOM 1089 O O . GLU A 1 132 ? -7.163 15.694 -14.229 1.00 39.22 132 GLU A O 1
ATOM 1094 N N . LEU A 1 133 ? -5.569 16.152 -15.759 1.00 33.06 133 LEU A N 1
ATOM 1095 C CA . LEU A 1 133 ? -5.705 17.606 -15.833 1.00 33.06 133 LEU A CA 1
ATOM 1096 C C . LEU A 1 133 ? -6.012 17.968 -17.283 1.00 33.06 133 LEU A C 1
ATOM 1098 O O . LEU A 1 133 ? -5.339 17.388 -18.169 1.00 33.06 133 LEU A O 1
#

pLDDT: mean 80.54, std 13.96, range [33.06, 94.5]